Protein AF-A0A7C4D3C3-F1 (afdb_monomer_lite)

Secondary structure (DSSP, 8-state):
--STT--SEEEE----SS-TTPPTTSSS--HHHHHHHIIIII---EEEE---S-SS-HHHHHHHHHHHHHHHHT--

Structure (mmCIF, N/CA/C/O backbone):
data_AF-A0A7C4D3C3-F1
#
_entry.id   AF-A0A7C4D3C3-F1
#
loop_
_atom_site.group_PDB
_atom_site.id
_atom_site.type_symbol
_atom_site.label_atom_id
_atom_site.label_alt_id
_atom_site.label_comp_id
_atom_site.label_asym_id
_atom_site.label_entity_id
_atom_site.label_seq_id
_atom_site.pdbx_PDB_ins_code
_atom_site.Cartn_x
_atom_site.Cartn_y
_atom_site.Cartn_z
_atom_site.occupancy
_atom_site.B_iso_or_equiv
_atom_site.auth_seq_id
_atom_site.auth_comp_id
_atom_site.auth_asym_id
_atom_site.auth_atom_id
_atom_site.pdbx_PDB_model_num
ATOM 1 N N . LYS A 1 1 ? -2.311 11.050 12.176 1.00 93.06 1 LYS A N 1
ATOM 2 C CA . LYS A 1 1 ? -2.142 11.762 13.473 1.00 93.06 1 LYS A CA 1
ATOM 3 C C . LYS A 1 1 ? -2.932 13.074 13.537 1.00 93.06 1 LYS A C 1
ATOM 5 O O . LYS A 1 1 ? -3.830 13.145 14.354 1.00 93.06 1 LYS A O 1
ATOM 10 N N . ARG A 1 2 ? -2.689 14.076 12.673 1.00 96.31 2 ARG A N 1
ATOM 11 C CA 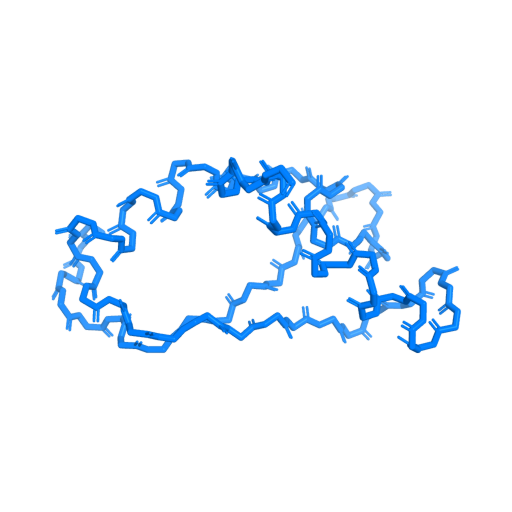. ARG A 1 2 ? -3.438 15.361 12.689 1.00 96.31 2 ARG A CA 1
ATOM 12 C C . ARG A 1 2 ? -4.947 15.235 12.409 1.00 96.31 2 ARG A C 1
ATOM 14 O O . ARG A 1 2 ? -5.726 16.037 12.906 1.00 96.31 2 ARG A O 1
ATOM 21 N N . TYR A 1 3 ? -5.344 14.242 11.612 1.00 95.62 3 TYR A N 1
ATOM 22 C CA . TYR A 1 3 ? -6.723 14.043 11.150 1.00 95.62 3 TYR A CA 1
ATOM 23 C C . TYR A 1 3 ? -7.225 12.626 11.489 1.00 95.62 3 TYR A C 1
ATOM 25 O O . TYR A 1 3 ? -7.326 11.791 10.590 1.00 95.62 3 TYR A O 1
ATOM 33 N N . PRO A 1 4 ? -7.462 12.304 12.772 1.00 97.06 4 PRO A N 1
ATOM 34 C CA . PRO A 1 4 ? -7.950 10.982 13.161 1.00 97.06 4 PRO A CA 1
ATOM 35 C C . PRO A 1 4 ? -9.358 10.721 12.596 1.00 97.06 4 PRO A C 1
ATOM 37 O O . PRO A 1 4 ? -10.148 11.650 12.434 1.00 97.06 4 PRO A O 1
ATOM 40 N N . GLY A 1 5 ? -9.654 9.467 12.254 1.00 97.50 5 GLY A N 1
ATOM 41 C CA . GLY A 1 5 ? -10.954 9.007 11.748 1.00 97.50 5 GLY A CA 1
ATOM 42 C C . GLY A 1 5 ? -11.328 9.469 10.334 1.00 97.50 5 GLY A C 1
ATOM 43 O O . GLY A 1 5 ? -12.409 9.136 9.852 1.00 97.50 5 GLY A O 1
ATOM 44 N N . ARG A 1 6 ? -10.461 10.237 9.659 1.00 97.75 6 ARG A N 1
ATOM 45 C CA . ARG A 1 6 ? -10.739 10.854 8.348 1.00 97.75 6 ARG A CA 1
ATOM 46 C C . ARG A 1 6 ? -10.110 10.119 7.160 1.00 97.75 6 ARG A C 1
ATOM 48 O O . ARG A 1 6 ? -10.173 10.632 6.048 1.00 97.75 6 ARG A O 1
ATOM 55 N N . ALA A 1 7 ? -9.514 8.945 7.370 1.00 97.25 7 ALA A N 1
ATOM 56 C CA . ALA A 1 7 ? -8.826 8.172 6.333 1.00 97.25 7 ALA A CA 1
ATOM 57 C C . ALA A 1 7 ? -9.531 6.829 6.072 1.00 97.25 7 ALA A C 1
ATOM 59 O O . ALA A 1 7 ? -8.929 5.772 6.242 1.00 97.25 7 ALA A O 1
ATOM 60 N N . LYS A 1 8 ? -10.816 6.870 5.687 1.00 97.62 8 LYS A N 1
ATOM 61 C CA . LYS A 1 8 ? -11.659 5.676 5.470 1.00 97.62 8 LYS A CA 1
ATOM 62 C C . LYS A 1 8 ? -11.115 4.745 4.382 1.00 97.62 8 LYS A C 1
ATOM 64 O O . LYS A 1 8 ? -11.059 3.535 4.575 1.00 97.62 8 LYS A O 1
ATOM 69 N N . THR A 1 9 ? -10.661 5.316 3.275 1.00 98.19 9 THR A N 1
ATOM 70 C CA . THR A 1 9 ? -9.985 4.619 2.176 1.00 98.19 9 THR A CA 1
ATOM 71 C C . THR A 1 9 ? -8.582 5.184 2.033 1.00 98.19 9 THR A C 1
ATOM 73 O O . THR A 1 9 ? -8.401 6.403 2.087 1.00 98.19 9 THR A O 1
ATOM 76 N N . VAL A 1 10 ? -7.587 4.322 1.846 1.00 98.38 10 VAL A N 1
ATOM 77 C CA . VAL A 1 10 ? -6.182 4.733 1.758 1.00 98.38 10 VAL A CA 1
ATOM 78 C C . VAL A 1 10 ? -5.521 4.066 0.563 1.00 98.38 10 VAL A C 1
ATOM 80 O O . VAL A 1 10 ? -5.518 2.841 0.454 1.00 98.38 10 VAL A O 1
ATOM 83 N N . HIS A 1 11 ? -4.940 4.876 -0.317 1.00 98.56 11 HIS A N 1
ATOM 84 C CA . HIS A 1 11 ? -4.115 4.386 -1.414 1.00 98.56 11 HIS A CA 1
ATOM 85 C C . HIS A 1 11 ? -2.697 4.094 -0.909 1.00 98.56 11 HIS A C 1
ATOM 87 O O . HIS A 1 11 ? -2.099 4.897 -0.190 1.00 98.56 11 HIS A O 1
ATOM 93 N N . LEU A 1 12 ? -2.170 2.929 -1.273 1.00 98.38 12 LEU A N 1
ATOM 94 C CA . LEU A 1 12 ? -0.828 2.461 -0.964 1.00 98.38 12 LEU A CA 1
ATOM 95 C C . LEU A 1 12 ? -0.003 2.526 -2.248 1.00 98.38 12 LEU A C 1
ATOM 97 O O . LEU A 1 12 ? -0.006 1.586 -3.044 1.00 98.38 12 LEU A O 1
ATOM 101 N N . LYS A 1 13 ? 0.673 3.657 -2.437 1.00 98.00 13 LYS A N 1
ATOM 102 C CA . LYS A 1 13 ? 1.616 3.895 -3.527 1.00 98.00 13 LYS A CA 1
ATOM 103 C C . LYS A 1 13 ? 3.023 3.986 -2.959 1.00 98.00 13 LYS A C 1
ATOM 105 O O . LYS A 1 13 ? 3.254 4.733 -2.009 1.00 98.00 13 LYS A O 1
ATOM 110 N N . GLU A 1 14 ? 3.946 3.220 -3.526 1.00 97.75 14 GLU A N 1
ATOM 111 C CA . GLU A 1 14 ? 5.341 3.265 -3.100 1.00 97.75 14 GLU A CA 1
ATOM 112 C C . GLU A 1 14 ? 6.000 4.594 -3.455 1.00 97.75 14 GLU A C 1
ATOM 114 O O . GLU A 1 14 ? 5.698 5.224 -4.470 1.00 97.75 14 GLU A O 1
ATOM 119 N N . TYR A 1 15 ? 6.936 4.994 -2.603 1.00 97.19 15 TYR A N 1
ATOM 120 C CA . TYR A 1 15 ? 7.867 6.061 -2.886 1.00 97.19 15 TYR A CA 1
ATOM 121 C C . TYR A 1 15 ? 9.295 5.528 -2.823 1.00 97.19 15 TYR A C 1
ATOM 123 O O . TYR A 1 15 ? 9.713 4.936 -1.827 1.00 97.19 15 TYR A O 1
ATOM 131 N N . SER A 1 16 ? 10.067 5.823 -3.868 1.00 97.06 16 SER A N 1
ATOM 132 C CA . SER A 1 16 ? 11.514 5.681 -3.830 1.00 97.06 16 SER A CA 1
ATOM 133 C C . SER A 1 16 ? 12.204 6.814 -4.589 1.00 97.06 16 SER A C 1
ATOM 135 O O . SER A 1 16 ? 11.877 7.051 -5.753 1.00 97.06 16 SER A O 1
ATOM 137 N N . PRO A 1 17 ? 13.200 7.494 -3.989 1.00 96.88 17 PRO A N 1
ATOM 138 C CA . PRO A 1 17 ? 14.037 8.454 -4.697 1.00 96.88 17 PRO A CA 1
ATOM 139 C C . PRO A 1 17 ? 15.061 7.780 -5.625 1.00 96.88 17 PRO A C 1
ATOM 141 O O . PRO A 1 17 ? 15.724 8.470 -6.393 1.00 96.88 17 PRO A O 1
ATOM 144 N N . ARG A 1 18 ? 15.237 6.453 -5.537 1.00 96.81 18 ARG A N 1
ATOM 145 C CA . ARG A 1 18 ? 16.249 5.692 -6.293 1.00 96.81 18 ARG A CA 1
ATOM 146 C C . ARG A 1 18 ? 15.645 4.823 -7.388 1.00 96.81 18 ARG A C 1
ATOM 148 O O . ARG A 1 18 ? 16.349 4.451 -8.321 1.00 96.81 18 ARG A O 1
ATOM 155 N N . ASN A 1 19 ? 14.364 4.485 -7.264 1.00 97.06 19 ASN A N 1
ATOM 156 C CA . ASN A 1 19 ? 13.664 3.623 -8.201 1.00 97.06 19 ASN A CA 1
ATOM 157 C C . ASN A 1 19 ? 12.223 4.104 -8.410 1.00 97.06 19 ASN A C 1
ATOM 159 O O . ASN A 1 19 ? 11.315 3.727 -7.676 1.00 97.06 19 ASN A O 1
ATOM 163 N N . GLU A 1 20 ? 11.986 4.877 -9.469 1.00 96.38 20 GLU A N 1
ATOM 164 C CA . GLU A 1 20 ? 10.636 5.336 -9.836 1.00 96.38 20 GLU A CA 1
ATOM 165 C C . GLU A 1 20 ? 9.652 4.186 -10.135 1.00 96.38 20 GLU A C 1
ATOM 167 O O . GLU A 1 20 ? 8.440 4.394 -10.156 1.00 96.38 20 GLU A O 1
ATOM 172 N N . LYS A 1 21 ? 10.163 2.969 -10.375 1.00 97.75 21 LYS A N 1
ATOM 173 C CA . LYS A 1 21 ? 9.387 1.757 -10.671 1.00 97.75 21 LYS A CA 1
ATOM 174 C C . LYS A 1 21 ? 9.257 0.822 -9.470 1.00 97.75 21 LYS A C 1
ATOM 176 O O . LYS A 1 21 ? 8.889 -0.336 -9.660 1.00 97.75 21 LYS A O 1
ATOM 181 N N . ALA A 1 22 ? 9.594 1.290 -8.266 1.00 98.12 22 ALA A N 1
ATOM 182 C CA . ALA A 1 22 ? 9.470 0.496 -7.052 1.00 98.12 22 ALA A CA 1
ATOM 183 C C . ALA A 1 22 ? 8.030 -0.004 -6.889 1.00 98.12 22 ALA A C 1
ATOM 185 O O . ALA A 1 22 ? 7.066 0.759 -7.018 1.00 98.12 22 ALA A O 1
ATOM 186 N N . LEU A 1 23 ? 7.896 -1.301 -6.623 1.00 98.44 23 LEU A N 1
ATOM 187 C CA . LEU A 1 23 ? 6.623 -1.875 -6.218 1.00 98.44 23 LEU A CA 1
ATOM 188 C C . LEU A 1 23 ? 6.407 -1.634 -4.725 1.00 98.44 23 LEU A C 1
ATOM 190 O O . LEU A 1 23 ? 7.356 -1.418 -3.972 1.00 98.44 23 LEU A O 1
ATOM 194 N N . LEU A 1 24 ? 5.154 -1.719 -4.280 1.00 98.38 24 LEU A N 1
ATOM 195 C CA . LEU A 1 24 ? 4.801 -1.622 -2.863 1.00 98.38 24 LEU A CA 1
ATOM 196 C C . LEU A 1 24 ? 5.708 -2.510 -1.998 1.00 98.38 24 LEU A C 1
ATOM 198 O O . LEU A 1 24 ? 5.748 -3.720 -2.199 1.00 98.38 24 LEU A O 1
ATOM 202 N N . GLY A 1 25 ? 6.405 -1.922 -1.027 1.00 97.75 25 GLY A N 1
ATOM 203 C CA . GLY A 1 25 ? 7.315 -2.609 -0.111 1.00 97.75 25 GLY A CA 1
ATOM 204 C C . GLY A 1 25 ? 8.770 -2.709 -0.581 1.00 97.75 25 GLY A C 1
ATOM 205 O O . GLY A 1 25 ? 9.598 -3.203 0.179 1.00 97.75 25 GLY A O 1
ATOM 206 N N . GLU A 1 26 ? 9.095 -2.253 -1.791 1.00 97.81 26 GLU A N 1
ATOM 207 C CA . GLU A 1 26 ? 10.465 -2.256 -2.331 1.00 97.81 26 GLU A CA 1
ATOM 208 C C . GLU A 1 26 ? 11.161 -0.889 -2.210 1.00 97.81 26 GLU A C 1
ATOM 210 O O . GLU A 1 26 ? 12.355 -0.785 -2.492 1.00 97.81 26 GLU A O 1
ATOM 215 N N . GLY A 1 27 ? 10.421 0.153 -1.816 1.00 96.94 27 GLY A N 1
ATOM 216 C CA . GLY A 1 27 ? 10.932 1.512 -1.642 1.00 96.94 27 GLY A CA 1
ATOM 217 C C . GLY A 1 27 ? 11.226 1.874 -0.188 1.00 96.94 27 GLY A C 1
ATOM 218 O O . GLY A 1 27 ? 11.510 1.031 0.664 1.00 96.94 27 GLY A O 1
ATOM 219 N N . GLU A 1 28 ? 11.165 3.170 0.098 1.00 97.62 28 GLU A N 1
ATOM 220 C CA . GLU A 1 28 ? 11.605 3.752 1.364 1.00 97.62 28 GLU A CA 1
ATOM 221 C C . GLU A 1 28 ? 10.442 4.112 2.306 1.00 97.62 28 GLU A C 1
ATOM 223 O O . GLU A 1 28 ? 10.668 4.637 3.403 1.00 97.62 28 GLU A O 1
ATOM 228 N N . MET A 1 29 ? 9.191 3.823 1.931 1.00 97.62 29 MET A N 1
ATOM 229 C CA . MET A 1 29 ? 8.043 4.045 2.810 1.00 97.62 29 MET A CA 1
ATOM 230 C C . MET A 1 29 ? 8.066 3.140 4.046 1.00 97.62 29 MET A C 1
ATOM 232 O O . MET A 1 29 ? 8.251 1.923 3.988 1.00 97.62 29 MET A O 1
ATOM 236 N N . LYS A 1 30 ? 7.770 3.733 5.207 1.00 97.94 30 LYS A N 1
ATOM 237 C CA . LYS A 1 30 ? 7.647 3.027 6.493 1.00 97.94 30 LYS A CA 1
ATOM 238 C C . LYS A 1 30 ? 6.276 2.359 6.636 1.00 97.94 30 LYS A C 1
ATOM 240 O O . LYS A 1 30 ? 5.471 2.746 7.483 1.00 97.94 30 LYS A O 1
ATOM 245 N N . TRP A 1 31 ? 5.996 1.358 5.803 1.00 98.06 31 TRP A N 1
ATOM 246 C CA . TRP A 1 31 ? 4.653 0.776 5.690 1.00 98.06 31 TRP A CA 1
ATOM 247 C C . TRP A 1 31 ? 4.086 0.207 6.987 1.00 98.06 31 TRP A C 1
ATOM 249 O O . TRP A 1 31 ? 2.906 0.406 7.251 1.00 98.06 31 TRP A O 1
ATOM 259 N N . LYS A 1 32 ? 4.906 -0.458 7.809 1.00 96.62 32 LYS A N 1
ATOM 260 C CA . LYS A 1 32 ? 4.445 -1.023 9.089 1.00 96.62 32 LYS A CA 1
ATOM 261 C C . LYS A 1 32 ? 3.895 0.063 10.018 1.00 96.62 32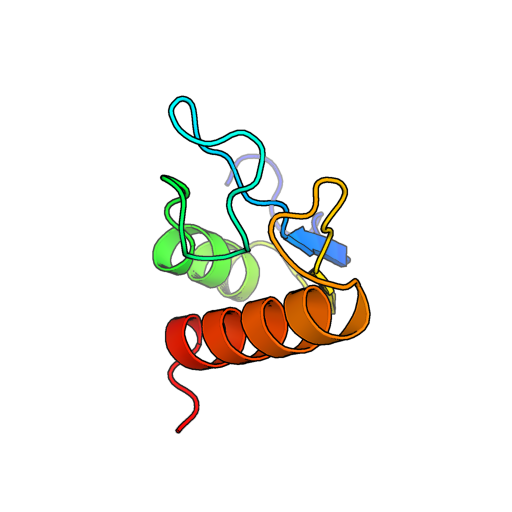 LYS A C 1
ATOM 263 O O . LYS A 1 32 ? 2.732 -0.007 10.396 1.00 96.62 32 LYS A O 1
ATOM 268 N N . GLU A 1 33 ? 4.685 1.110 10.269 1.00 97.50 33 GLU A N 1
ATOM 269 C CA . GLU A 1 33 ? 4.278 2.254 11.101 1.00 97.50 33 GLU A CA 1
ATOM 270 C C . GLU A 1 33 ? 3.041 2.958 10.517 1.00 97.50 33 GLU A C 1
ATOM 272 O O . GLU A 1 33 ? 2.102 3.302 11.232 1.00 97.50 33 GLU A O 1
ATOM 277 N N . PHE A 1 34 ? 3.010 3.165 9.198 1.00 97.94 34 PHE A N 1
ATOM 278 C CA . PHE A 1 34 ? 1.880 3.824 8.546 1.00 97.94 34 PHE A CA 1
ATOM 279 C C . PHE A 1 34 ? 0.580 3.017 8.668 1.00 97.94 34 PHE A C 1
ATOM 281 O O . PHE A 1 34 ? -0.467 3.571 9.006 1.00 97.94 34 PHE A O 1
ATOM 288 N N . ILE A 1 35 ? 0.645 1.707 8.428 1.00 97.38 35 ILE A N 1
ATOM 289 C CA . ILE A 1 35 ? -0.510 0.814 8.528 1.00 97.38 35 ILE A CA 1
ATOM 290 C C . ILE A 1 35 ? -0.993 0.710 9.976 1.00 97.38 35 ILE A C 1
ATOM 292 O O . ILE A 1 35 ? -2.201 0.754 10.200 1.00 97.38 35 ILE A O 1
ATOM 296 N N . GLU A 1 36 ? -0.090 0.627 10.957 1.00 96.88 36 GLU A N 1
ATOM 297 C CA . GLU A 1 36 ? -0.446 0.682 12.382 1.00 96.88 36 GLU A CA 1
ATOM 298 C C . GLU A 1 36 ? -1.250 1.950 12.694 1.00 96.88 36 GLU A C 1
ATOM 300 O O . GLU A 1 36 ? -2.352 1.864 13.234 1.00 96.88 36 GLU A O 1
ATOM 305 N N . LEU A 1 37 ? -0.804 3.119 12.223 1.00 97.69 37 LEU A N 1
ATOM 306 C CA . LEU A 1 37 ? -1.550 4.369 12.400 1.00 97.69 37 LEU A CA 1
ATOM 307 C C . LEU A 1 37 ? -2.919 4.358 11.706 1.00 97.69 37 LEU A C 1
ATOM 309 O O . LEU A 1 37 ? -3.888 4.892 12.253 1.00 97.69 37 LEU A O 1
ATOM 313 N N . CYS A 1 38 ? -3.025 3.772 10.513 1.00 97.81 38 CYS A N 1
ATOM 314 C CA . CYS A 1 38 ? -4.309 3.601 9.830 1.00 97.81 38 CYS A CA 1
ATOM 315 C C . CYS A 1 38 ? -5.288 2.756 10.659 1.00 97.81 38 CYS A C 1
ATOM 317 O O . CYS A 1 38 ? -6.464 3.119 10.760 1.00 97.81 38 CYS A O 1
ATOM 319 N N . ARG A 1 39 ? -4.796 1.676 11.282 1.00 95.06 39 ARG A N 1
ATOM 320 C CA . ARG A 1 39 ? -5.589 0.761 12.120 1.00 95.06 39 ARG A CA 1
ATOM 321 C C . ARG A 1 39 ? -5.990 1.392 13.450 1.00 95.06 39 ARG A C 1
ATOM 323 O O . ARG A 1 39 ? -7.132 1.241 13.862 1.00 95.06 39 ARG A O 1
ATOM 330 N N . GLU A 1 40 ? -5.076 2.103 14.103 1.00 97.56 40 GLU A N 1
ATOM 331 C CA . GLU A 1 40 ? -5.308 2.665 15.438 1.00 97.56 40 GLU A CA 1
ATOM 332 C C . GLU A 1 40 ? -6.161 3.934 15.411 1.00 97.56 40 GLU A C 1
ATOM 334 O O . GLU A 1 40 ? -7.070 4.095 16.222 1.00 97.56 40 GLU A O 1
ATOM 339 N N . ILE A 1 41 ? -5.864 4.859 14.491 1.00 97.94 41 ILE A N 1
ATOM 340 C CA . ILE A 1 41 ? -6.462 6.203 14.505 1.00 97.94 41 ILE A CA 1
ATOM 341 C C . ILE A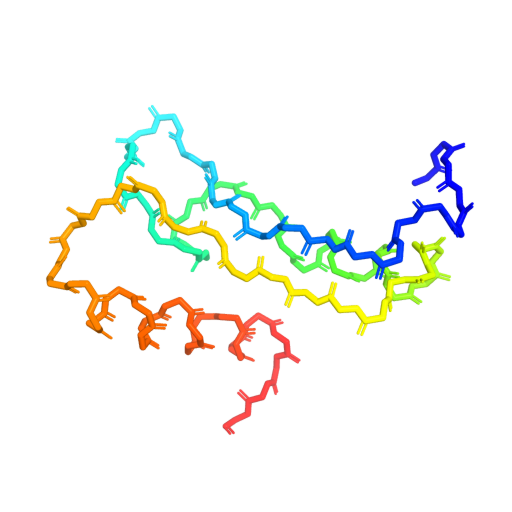 1 41 ? -6.979 6.665 13.145 1.00 97.94 41 ILE A C 1
ATOM 343 O O . ILE A 1 41 ? -7.643 7.697 13.069 1.00 97.94 41 ILE A O 1
ATOM 347 N N . GLY A 1 42 ? -6.657 5.966 12.056 1.00 97.25 42 GLY A N 1
ATOM 348 C CA . GLY A 1 42 ? -7.061 6.368 10.707 1.00 97.25 42 GLY A CA 1
ATOM 349 C C . GLY A 1 42 ? -8.557 6.199 10.457 1.00 97.25 42 GLY A C 1
ATOM 350 O O . GLY A 1 42 ? -9.139 6.966 9.686 1.00 97.25 42 GLY A O 1
ATOM 351 N N . GLY A 1 43 ? -9.180 5.230 11.136 1.00 97.44 43 GLY A N 1
ATOM 352 C CA . GLY A 1 43 ? -10.528 4.770 10.809 1.00 97.44 43 GLY A CA 1
ATOM 353 C C . GLY A 1 43 ? -10.580 4.098 9.436 1.00 97.44 43 GLY A C 1
ATOM 354 O O . GLY A 1 43 ? -11.620 4.151 8.786 1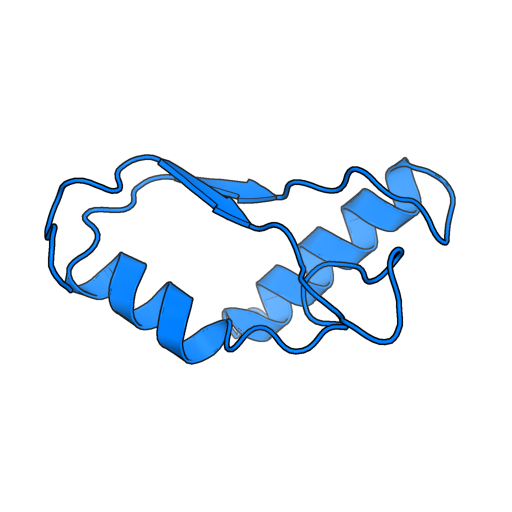.00 97.44 43 GLY A O 1
ATOM 355 N N . THR A 1 44 ? -9.452 3.551 8.974 1.00 98.25 44 THR A N 1
ATOM 356 C CA . THR A 1 44 ? -9.310 2.975 7.637 1.00 98.25 44 THR A CA 1
ATOM 357 C C . THR 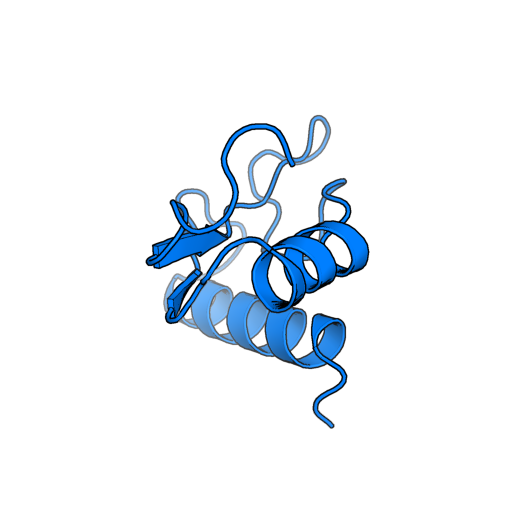A 1 44 ? -10.038 1.643 7.535 1.00 98.25 44 THR A C 1
ATOM 359 O O . THR A 1 44 ? -9.845 0.755 8.359 1.00 98.25 44 THR A O 1
ATOM 362 N N . GLU A 1 45 ? -10.855 1.514 6.497 1.00 97.81 45 GLU A N 1
ATOM 363 C CA . GLU A 1 45 ? -11.667 0.335 6.187 1.00 97.81 45 GLU A CA 1
ATOM 364 C C . GLU A 1 45 ? -11.135 -0.388 4.946 1.00 97.81 45 GLU A C 1
ATOM 366 O O . GLU A 1 45 ? -11.193 -1.613 4.872 1.00 97.81 45 GLU A O 1
ATOM 371 N N . TRP A 1 46 ? -10.564 0.361 3.996 1.00 98.06 46 TRP A N 1
ATOM 372 C CA . TRP A 1 46 ? -10.039 -0.180 2.746 1.00 98.06 46 TRP A CA 1
ATOM 373 C C . TRP A 1 46 ? -8.650 0.358 2.427 1.00 98.06 46 TRP A C 1
ATOM 375 O O . TRP A 1 46 ? -8.409 1.569 2.446 1.00 98.06 46 TRP A O 1
ATOM 385 N N . TYR A 1 47 ? -7.765 -0.562 2.051 1.00 98.06 47 TYR A N 1
ATOM 386 C CA . TYR A 1 47 ? -6.507 -0.253 1.386 1.00 98.06 47 TYR A CA 1
ATOM 387 C C . TYR A 1 47 ? -6.640 -0.520 -0.110 1.00 98.06 47 TYR A C 1
ATOM 389 O O . TYR A 1 47 ? -7.172 -1.552 -0.517 1.00 98.06 47 TYR A O 1
ATOM 397 N N . ILE A 1 48 ? -6.123 0.398 -0.919 1.00 98.50 48 ILE A N 1
ATOM 398 C CA . ILE A 1 48 ? -6.113 0.313 -2.379 1.00 98.50 48 ILE A CA 1
ATOM 399 C C . ILE A 1 48 ? -4.650 0.325 -2.801 1.00 98.50 48 ILE A C 1
ATOM 401 O O . ILE A 1 48 ? -3.958 1.310 -2.582 1.00 98.50 48 ILE A O 1
ATOM 405 N N . ILE A 1 49 ? -4.149 -0.772 -3.363 1.00 98.31 49 ILE A N 1
ATOM 406 C CA . ILE A 1 49 ? -2.789 -0.796 -3.912 1.00 98.31 49 ILE A CA 1
ATOM 407 C C . ILE A 1 49 ? -2.794 0.021 -5.205 1.00 98.31 49 ILE A C 1
ATOM 409 O O . ILE A 1 49 ? -3.529 -0.313 -6.134 1.00 98.31 49 ILE A O 1
ATOM 413 N N . GLU A 1 50 ? -1.968 1.061 -5.268 1.00 98.19 50 GLU A N 1
ATOM 414 C CA . GLU A 1 50 ? -1.847 1.938 -6.432 1.00 98.19 50 GLU A CA 1
ATOM 415 C C 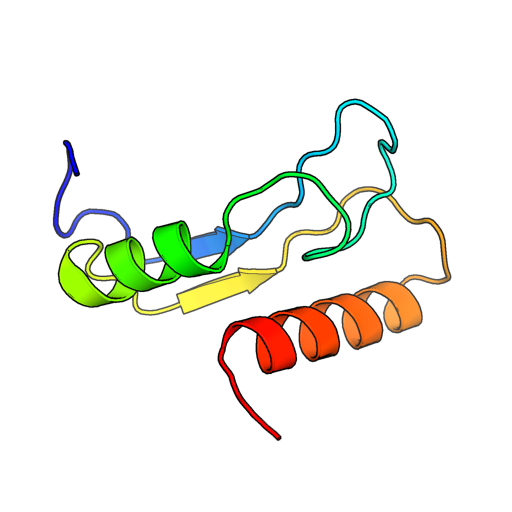. GLU A 1 50 ? -0.445 1.795 -7.032 1.00 98.19 50 GLU A C 1
ATOM 417 O O . GLU A 1 50 ? 0.551 2.194 -6.429 1.00 98.19 50 GLU A O 1
ATOM 422 N N . GLN A 1 51 ? -0.375 1.210 -8.229 1.00 97.69 51 GLN A N 1
ATOM 423 C CA . GLN A 1 51 ? 0.855 1.075 -9.003 1.00 97.69 51 GLN A CA 1
ATOM 424 C C . GLN A 1 51 ? 0.676 1.778 -10.347 1.00 97.69 51 GLN A C 1
ATOM 426 O O . GLN A 1 51 ? -0.157 1.364 -11.146 1.00 97.69 51 GLN A O 1
ATOM 431 N N . GLU A 1 52 ? 1.477 2.813 -10.600 1.00 95.94 52 GLU A N 1
ATOM 432 C CA . GLU A 1 52 ? 1.388 3.628 -11.825 1.00 95.94 52 GLU A CA 1
ATOM 433 C C . GLU A 1 52 ? 2.638 3.522 -12.712 1.00 95.94 52 GLU A C 1
ATOM 435 O O . GLU A 1 52 ? 2.654 3.996 -13.847 1.00 95.94 52 GLU A O 1
ATOM 440 N N . THR A 1 53 ? 3.686 2.873 -12.209 1.00 95.44 53 THR A N 1
ATOM 441 C CA . THR A 1 53 ? 4.943 2.603 -12.913 1.00 95.44 53 THR A CA 1
ATOM 442 C C . THR A 1 53 ? 5.239 1.109 -12.874 1.00 95.44 53 THR A C 1
ATOM 444 O O . THR A 1 53 ? 4.890 0.423 -11.916 1.00 95.44 53 THR A O 1
ATOM 447 N N . TYR A 1 54 ? 5.854 0.559 -13.923 1.00 96.50 54 TYR A N 1
ATOM 448 C CA . TYR A 1 54 ? 5.901 -0.897 -14.092 1.00 96.50 54 TYR A CA 1
ATOM 449 C C . TYR A 1 54 ? 7.309 -1.380 -14.447 1.00 96.50 54 TYR A C 1
ATOM 451 O O . TYR A 1 54 ? 7.830 -1.087 -15.523 1.00 96.50 54 TYR A O 1
ATOM 459 N N . ALA A 1 55 ? 7.925 -2.130 -13.528 1.00 96.88 55 ALA A N 1
ATOM 460 C CA . ALA A 1 55 ? 9.173 -2.864 -13.766 1.00 96.88 55 ALA A CA 1
ATOM 461 C C . ALA A 1 55 ? 8.941 -4.238 -14.432 1.00 96.88 55 ALA A C 1
ATOM 463 O O . ALA A 1 55 ? 9.868 -4.811 -14.999 1.00 96.88 55 ALA A O 1
ATOM 464 N N . TYR A 1 56 ? 7.703 -4.744 -14.382 1.00 98.12 56 TYR A N 1
ATOM 465 C CA . TYR A 1 56 ? 7.274 -6.057 -14.877 1.00 98.12 56 TYR A CA 1
ATOM 466 C C . TYR A 1 56 ? 5.927 -5.940 -15.623 1.00 98.12 56 TYR A C 1
ATOM 468 O O . TYR A 1 56 ? 5.305 -4.873 -15.588 1.00 98.12 56 TYR A O 1
ATOM 476 N N . PRO A 1 57 ? 5.426 -7.008 -16.280 1.00 98.31 57 PRO A N 1
ATOM 477 C CA . PRO A 1 57 ? 4.066 -7.037 -16.819 1.00 98.31 57 PRO A CA 1
ATOM 478 C C . PRO A 1 57 ? 2.995 -6.718 -15.762 1.00 98.31 57 PRO A C 1
ATOM 480 O O . PRO A 1 57 ? 3.135 -7.070 -14.592 1.00 98.31 57 PRO A O 1
ATOM 483 N N . LEU A 1 58 ? 1.887 -6.100 -16.182 1.00 97.44 58 LEU A N 1
ATOM 484 C CA . LEU A 1 58 ? 0.892 -5.501 -15.275 1.00 97.44 58 LEU A CA 1
ATOM 485 C C . LEU A 1 58 ? 0.363 -6.471 -14.205 1.00 97.44 58 LEU A C 1
ATOM 487 O O . LEU A 1 58 ? 0.393 -6.162 -13.015 1.00 97.44 58 LEU A O 1
ATOM 491 N N . LEU A 1 59 ? -0.070 -7.670 -14.606 1.00 97.81 59 LEU A N 1
ATOM 492 C CA . LEU A 1 59 ? -0.585 -8.677 -13.669 1.00 97.81 59 LEU A CA 1
ATOM 493 C C . LEU A 1 59 ? 0.502 -9.236 -12.740 1.00 97.81 59 LEU A C 1
ATOM 495 O O . LEU A 1 59 ? 0.208 -9.661 -11.621 1.00 97.81 59 LEU A O 1
ATOM 499 N N . GLU A 1 60 ? 1.763 -9.213 -13.172 1.00 98.50 60 GLU A N 1
ATOM 500 C CA . GLU A 1 60 ? 2.878 -9.587 -12.312 1.00 98.50 60 GLU A CA 1
ATOM 501 C C . GLU A 1 60 ? 3.132 -8.524 -11.240 1.00 98.50 60 GLU A C 1
ATOM 503 O O . GLU A 1 60 ? 3.282 -8.887 -10.072 1.00 98.50 60 GLU A O 1
ATOM 508 N N . CYS A 1 61 ? 3.107 -7.236 -11.599 1.00 98.50 61 CYS A N 1
ATOM 509 C CA . CYS A 1 61 ? 3.180 -6.141 -10.629 1.00 98.50 61 CYS A CA 1
ATOM 510 C C . CYS A 1 61 ? 2.057 -6.252 -9.590 1.00 98.50 61 CYS A C 1
ATOM 512 O O . CYS A 1 61 ? 2.336 -6.216 -8.395 1.00 98.50 61 CYS A O 1
ATOM 514 N N . VAL A 1 62 ? 0.810 -6.493 -10.021 1.00 98.12 62 VAL A N 1
ATOM 515 C CA . VAL A 1 62 ? -0.333 -6.703 -9.110 1.00 98.12 62 VAL A CA 1
ATOM 516 C C . VAL A 1 62 ? -0.054 -7.842 -8.126 1.00 98.12 62 VAL A C 1
ATOM 518 O O . VAL A 1 62 ? -0.179 -7.662 -6.914 1.00 98.12 62 VAL A O 1
ATOM 521 N N . ARG A 1 63 ? 0.378 -9.008 -8.626 1.00 98.44 63 ARG A N 1
ATOM 522 C CA . ARG A 1 63 ? 0.700 -10.172 -7.786 1.00 98.44 63 ARG A CA 1
ATOM 523 C C . ARG A 1 63 ? 1.800 -9.857 -6.770 1.00 98.44 63 ARG A C 1
ATOM 525 O O . ARG A 1 63 ? 1.672 -10.225 -5.603 1.00 98.44 63 ARG A O 1
ATOM 532 N N . ARG A 1 64 ? 2.872 -9.188 -7.202 1.00 98.56 64 ARG A N 1
ATOM 533 C CA . ARG A 1 64 ? 4.008 -8.813 -6.346 1.00 98.56 64 ARG A CA 1
ATOM 534 C C . ARG A 1 64 ? 3.593 -7.811 -5.273 1.00 98.56 64 ARG A C 1
ATOM 536 O O . ARG A 1 64 ? 3.839 -8.079 -4.103 1.00 98.56 64 ARG A O 1
ATOM 543 N N . CYS A 1 65 ? 2.876 -6.745 -5.627 1.00 98.50 65 CYS A N 1
ATOM 544 C CA . CYS A 1 65 ? 2.393 -5.770 -4.649 1.00 98.50 65 CYS A CA 1
ATOM 545 C C . CYS A 1 65 ? 1.463 -6.407 -3.605 1.00 98.50 65 CYS A C 1
ATOM 547 O O . CYS A 1 65 ? 1.600 -6.126 -2.417 1.00 98.50 65 CYS A O 1
ATOM 549 N N . ILE A 1 66 ? 0.556 -7.306 -4.013 1.00 97.94 66 ILE A N 1
ATOM 550 C CA . ILE A 1 66 ? -0.313 -8.037 -3.073 1.00 97.94 66 ILE A CA 1
ATOM 551 C C . ILE A 1 66 ? 0.516 -8.903 -2.118 1.00 97.94 66 ILE A C 1
ATOM 553 O O . ILE A 1 66 ? 0.255 -8.913 -0.916 1.00 97.94 66 ILE A O 1
ATOM 557 N N . ASN A 1 67 ? 1.517 -9.624 -2.628 1.00 98.38 67 ASN A N 1
ATOM 558 C CA . ASN A 1 67 ? 2.382 -10.464 -1.797 1.00 98.38 67 ASN A CA 1
ATOM 559 C C . ASN A 1 67 ? 3.229 -9.633 -0.825 1.00 98.38 67 ASN A C 1
ATOM 561 O O . ASN A 1 67 ? 3.333 -9.988 0.348 1.00 98.38 67 ASN A O 1
ATOM 565 N N . ASN A 1 68 ? 3.768 -8.503 -1.279 1.00 98.12 68 ASN A N 1
ATOM 566 C CA . ASN A 1 68 ? 4.530 -7.595 -0.430 1.00 98.12 68 ASN A CA 1
ATOM 567 C C . ASN A 1 68 ? 3.642 -6.994 0.668 1.00 98.12 68 ASN A C 1
ATOM 569 O O . ASN A 1 68 ? 4.035 -6.987 1.833 1.00 98.12 68 ASN A O 1
ATOM 573 N N . LEU A 1 69 ? 2.411 -6.578 0.339 1.00 97.56 69 LEU A N 1
ATOM 574 C CA . LEU A 1 69 ? 1.449 -6.111 1.341 1.00 97.56 69 LEU A CA 1
ATOM 575 C C . LEU A 1 69 ? 1.124 -7.205 2.362 1.00 97.56 69 LEU A C 1
ATOM 577 O O . LEU A 1 69 ? 1.118 -6.938 3.561 1.00 97.56 69 LEU A O 1
ATOM 581 N N . LYS A 1 70 ? 0.894 -8.444 1.914 1.00 97.38 70 LYS A N 1
ATOM 582 C CA . LYS A 1 70 ? 0.676 -9.583 2.818 1.00 97.38 70 LYS A CA 1
ATOM 583 C C . LYS A 1 70 ? 1.843 -9.771 3.784 1.00 97.38 70 LYS A C 1
ATOM 585 O O . LYS A 1 70 ? 1.609 -9.895 4.983 1.00 97.38 70 LYS A O 1
ATOM 590 N N . ALA A 1 71 ? 3.075 -9.711 3.282 1.00 97.19 71 ALA A N 1
ATOM 591 C CA . ALA A 1 71 ? 4.277 -9.815 4.103 1.00 97.19 71 ALA A CA 1
ATOM 592 C C . ALA A 1 71 ? 4.399 -8.656 5.109 1.00 97.19 71 ALA A C 1
ATOM 594 O O . ALA A 1 71 ? 4.709 -8.887 6.278 1.00 97.19 71 ALA A O 1
ATOM 595 N N . ILE A 1 72 ? 4.097 -7.419 4.695 1.00 96.50 72 ILE A N 1
ATOM 596 C CA . ILE A 1 72 ? 4.053 -6.248 5.586 1.00 96.50 72 ILE A CA 1
ATOM 597 C C . ILE A 1 72 ? 3.028 -6.456 6.710 1.00 96.50 72 ILE A C 1
ATOM 599 O O . ILE A 1 72 ? 3.322 -6.152 7.866 1.00 96.50 72 ILE A O 1
ATOM 603 N N . LEU A 1 73 ? 1.851 -6.994 6.376 1.00 95.19 73 LEU A N 1
ATOM 604 C CA . LEU A 1 73 ? 0.761 -7.279 7.313 1.00 95.19 73 LEU A CA 1
ATOM 605 C C . LEU A 1 73 ? 0.998 -8.529 8.178 1.00 95.19 73 LEU A C 1
ATOM 607 O O . LEU A 1 73 ? 0.222 -8.781 9.098 1.00 95.19 73 LEU A O 1
ATOM 611 N N . GLY A 1 74 ? 2.054 -9.301 7.906 1.00 93.25 74 GLY A N 1
ATOM 612 C CA . GLY A 1 74 ? 2.378 -10.527 8.635 1.00 93.25 74 GLY A CA 1
ATOM 613 C C . GLY A 1 74 ? 1.525 -11.740 8.251 1.00 93.25 74 GLY A C 1
ATOM 614 O O . GLY A 1 74 ? 1.485 -12.712 9.005 1.00 93.25 74 GLY A O 1
ATOM 615 N N . PHE A 1 75 ? 0.849 -11.714 7.099 1.00 86.75 75 PHE A N 1
ATOM 616 C CA . PHE A 1 75 ? 0.201 -12.904 6.554 1.00 86.75 75 PHE A CA 1
ATOM 617 C C . PHE A 1 75 ? 1.263 -13.876 6.027 1.00 86.75 75 PHE A C 1
ATOM 619 O O . PHE A 1 75 ? 2.183 -13.466 5.316 1.00 86.75 75 PHE A O 1
ATOM 626 N N . ARG A 1 76 ? 1.135 -15.151 6.404 1.00 58.75 76 ARG A N 1
ATOM 627 C CA . ARG A 1 76 ? 1.921 -16.256 5.843 1.00 58.75 76 ARG A CA 1
ATOM 628 C C . ARG A 1 76 ? 1.272 -16.765 4.565 1.00 58.75 76 ARG A C 1
ATOM 630 O O . ARG A 1 76 ? 0.024 -16.868 4.557 1.00 58.75 76 ARG A O 1
#

Sequence (76 aa):
KRYPGRAKTVHLKEYSPRNEKALLGEGEMKWKEFIELCREIGGTEWYIIEQETYAYPLLECVRRCINNLKAILGFR

Radius of gyration: 12.79 Å; chains: 1; bounding box: 28×32×32 Å

Foldseek 3Di:
DVDFLQQQEEEQDDDAPVDPQDARQRHDDPLLVVVVCCVPTVVYDYYHYDGDHHPDPPVVSVVVNVVSVCVSVVHD

pLDDT: mean 96.78, std 4.68, range [58.75, 98.56]